Protein AF-A0A966UML3-F1 (afdb_monomer)

Secondary structure (DSSP, 8-state):
-EEEE-TTSS-EEEE-TT--EEETTEEEE-EEEE-SS-EE-GGG-TT-EEEESTTSSEEEEEEEETTEEEEEEEEEE-STT-EEEEEEEEEESS-EEEEES-S-SEESSPPPTT---SS---TT-EEEEE-TT-EEEEEE-

Nearest PDB structures (foldseek):
  5a2a-assembly1_A  TM=4.892E-01  e=8.161E-01  Anoxybacillus ayderensis
  6hq6-assembly1_A  TM=4.295E-01  e=1.765E+00  metagenome
  6mjb-assembly1_A  TM=4.287E-01  e=6.725E+00  Nakaseomyces glabratus
  7zn1-assembly1_B  TM=2.916E-01  e=8.698E+00  Gallus gallus

Sequence (141 aa):
MRAVGVRGGAWLGGVNAWGDVFVDGQERLRWFVAADDRWYRPSRETTVRQREVSGVPVIETRIKVPGGDAVQRVYGVADLGGAIVVEIYNDSTLPFAVAFDRGDIATMREPSPTGVQGIDLPAGSVVFPVGHHATMRAAIL

Foldseek 3Di:
DAWAADVVFPWIWDQDQQRQIGTPNHGDKFKWKADPPGIDGSVPAPQWDWDDPPPHSKIWIWGDDAQAIWIWIWHWDDDVRIKIKIKTFAGGPFKIKMKMLAQPWAWPDDFDPVADPDDDGHPRMTMDIAGHRGMIMIMDD

pLDDT: mean 93.73, std 7.37, range [66.06, 98.81]

Structure (mmCIF, N/CA/C/O backbone):
data_AF-A0A966UML3-F1
#
_entry.id   AF-A0A966UML3-F1
#
loop_
_atom_site.group_PDB
_atom_site.id
_atom_site.type_symbol
_atom_site.label_atom_id
_atom_site.label_alt_id
_atom_site.label_comp_id
_atom_site.label_asym_id
_atom_site.label_entity_id
_atom_site.label_seq_id
_atom_site.pdbx_PDB_ins_code
_atom_site.Cartn_x
_atom_site.Cartn_y
_atom_site.Cartn_z
_atom_site.occupancy
_atom_site.B_iso_or_equiv
_atom_site.auth_seq_id
_atom_site.auth_comp_id
_atom_site.auth_asym_id
_atom_site.auth_atom_id
_atom_site.pdbx_PDB_model_num
ATOM 1 N N . MET A 1 1 ? 2.965 -4.477 16.446 1.00 88.94 1 MET A N 1
ATOM 2 C CA . MET A 1 1 ? 1.845 -3.954 15.638 1.00 88.94 1 MET A CA 1
ATOM 3 C C . MET A 1 1 ? 1.531 -2.553 16.134 1.00 88.94 1 MET A C 1
ATOM 5 O O . MET A 1 1 ? 1.601 -2.345 17.340 1.00 88.94 1 MET A O 1
ATOM 9 N N . ARG A 1 2 ? 1.271 -1.602 15.237 1.00 92.81 2 ARG A N 1
ATOM 10 C CA . ARG A 1 2 ? 0.915 -0.212 15.558 1.00 92.81 2 ARG A CA 1
ATOM 11 C C . ARG A 1 2 ? -0.531 0.050 15.149 1.00 92.81 2 ARG A C 1
ATOM 13 O O . ARG A 1 2 ? -0.932 -0.410 14.086 1.00 92.81 2 ARG A O 1
ATOM 20 N N . ALA A 1 3 ? -1.299 0.742 15.982 1.00 90.38 3 ALA A N 1
ATOM 21 C CA . ALA A 1 3 ? -2.716 0.986 15.724 1.00 90.38 3 ALA A CA 1
ATOM 22 C C . ALA A 1 3 ? -2.928 2.142 14.733 1.00 90.38 3 ALA A C 1
ATOM 24 O O . ALA A 1 3 ? -2.217 3.145 14.780 1.00 90.38 3 ALA A O 1
ATOM 25 N N . VAL A 1 4 ? -3.937 2.003 13.875 1.00 91.06 4 VAL A N 1
ATOM 26 C CA . VAL A 1 4 ? -4.469 3.048 12.988 1.00 91.06 4 VAL A CA 1
ATOM 27 C C . VAL A 1 4 ? -5.994 3.022 13.054 1.00 91.06 4 VAL A C 1
ATOM 29 O O . VAL A 1 4 ? -6.584 1.986 13.350 1.00 91.06 4 VAL A O 1
ATOM 32 N N . GLY A 1 5 ? -6.654 4.144 12.787 1.00 83.50 5 GLY A N 1
ATOM 33 C CA . GLY A 1 5 ? -8.115 4.222 12.830 1.00 83.50 5 GLY A CA 1
ATOM 34 C C . GLY A 1 5 ? -8.612 5.517 13.456 1.00 83.50 5 GLY A C 1
ATOM 35 O O . GLY A 1 5 ? -7.828 6.391 13.833 1.00 83.50 5 GLY A O 1
ATOM 36 N N . VAL A 1 6 ? -9.932 5.635 13.568 1.00 76.31 6 VAL A N 1
ATOM 37 C CA . VAL A 1 6 ? -10.580 6.778 14.214 1.00 76.31 6 VAL A CA 1
ATOM 38 C C . VAL A 1 6 ? -10.777 6.451 15.690 1.00 76.31 6 VAL A C 1
ATOM 40 O O . VAL A 1 6 ? -11.443 5.478 16.038 1.00 76.31 6 VAL A O 1
ATOM 43 N N . ARG A 1 7 ? -10.202 7.263 16.584 1.00 69.75 7 ARG A N 1
ATOM 44 C CA . ARG A 1 7 ? -10.347 7.065 18.032 1.00 69.75 7 ARG A CA 1
ATOM 45 C C . ARG A 1 7 ? -11.828 7.129 18.427 1.00 69.75 7 ARG A C 1
ATOM 47 O O . ARG A 1 7 ? -12.482 8.134 18.175 1.00 69.75 7 ARG A O 1
ATOM 54 N N . GLY A 1 8 ? -12.330 6.072 19.067 1.00 68.81 8 GLY A N 1
ATOM 55 C CA . GLY A 1 8 ? -13.741 5.945 19.455 1.00 68.81 8 GLY A CA 1
ATOM 56 C C . GLY A 1 8 ? -14.673 5.454 18.339 1.00 68.81 8 GLY A C 1
ATOM 57 O O . GLY A 1 8 ? -15.852 5.242 18.603 1.00 68.81 8 GLY A O 1
ATOM 58 N N . GLY A 1 9 ? -14.161 5.251 17.121 1.00 67.00 9 GLY A N 1
ATOM 59 C CA . GLY A 1 9 ? -14.875 4.551 16.056 1.00 67.00 9 GLY A CA 1
ATOM 60 C C . GLY A 1 9 ? -14.825 3.033 16.245 1.00 67.00 9 GLY A C 1
ATOM 61 O O . GLY A 1 9 ? -13.952 2.514 16.939 1.00 67.00 9 GLY A O 1
ATOM 62 N N . ALA A 1 10 ? -15.755 2.322 15.603 1.00 66.06 10 ALA A N 1
ATOM 63 C CA . ALA A 1 10 ? -15.758 0.858 15.577 1.00 66.06 10 ALA A CA 1
ATOM 64 C C . ALA A 1 10 ? -14.584 0.285 14.759 1.00 66.06 10 ALA A C 1
ATOM 66 O O . ALA A 1 10 ? -14.164 -0.843 14.991 1.00 66.06 10 ALA A O 1
ATOM 67 N N . TRP A 1 11 ? -14.041 1.073 13.826 1.00 68.50 11 TRP A N 1
ATOM 68 C CA . TRP A 1 11 ? -13.001 0.642 12.900 1.00 68.50 11 TRP A CA 1
ATOM 69 C C . TRP A 1 11 ? -11.591 0.847 13.465 1.00 68.50 11 TRP A C 1
ATOM 71 O O . TRP A 1 11 ? -11.074 1.971 13.507 1.00 68.50 11 TRP A O 1
ATOM 81 N N . LEU A 1 12 ? -10.962 -0.256 13.882 1.00 77.06 12 LEU A N 1
ATOM 82 C CA . LEU A 1 12 ? -9.589 -0.298 14.382 1.00 77.06 12 LEU A CA 1
ATOM 83 C C . LEU A 1 12 ? -8.719 -1.179 13.477 1.00 77.06 12 LEU A C 1
ATOM 85 O O . LEU A 1 12 ? -8.922 -2.386 13.359 1.00 77.06 12 LEU A O 1
ATOM 89 N N . GLY A 1 13 ? -7.708 -0.563 12.872 1.00 89.62 13 GLY A N 1
ATOM 90 C CA . GLY A 1 13 ? -6.690 -1.244 12.088 1.00 89.62 13 GLY A CA 1
ATOM 91 C C . GLY A 1 13 ? -5.376 -1.413 12.840 1.00 89.62 13 GLY A C 1
ATOM 92 O O . GLY A 1 13 ? -5.069 -0.706 13.803 1.00 89.62 13 GLY A O 1
ATOM 93 N N . GLY A 1 14 ? -4.554 -2.329 12.348 1.00 93.62 14 GLY A N 1
ATOM 94 C CA . GLY A 1 14 ? -3.187 -2.536 12.798 1.00 93.62 14 GLY A CA 1
ATOM 95 C C . GLY A 1 14 ? -2.221 -2.556 11.624 1.00 93.62 14 GLY A C 1
ATOM 96 O O . GLY A 1 14 ? -2.548 -3.033 10.547 1.00 93.62 14 GLY A O 1
ATOM 97 N N . VAL A 1 15 ? -1.006 -2.070 11.841 1.00 97.31 15 VAL A N 1
ATOM 98 C CA . VAL A 1 15 ? 0.099 -2.168 10.885 1.00 97.31 15 VAL A CA 1
ATOM 99 C C . VAL A 1 15 ? 1.218 -2.961 11.544 1.00 97.31 15 VAL A C 1
ATOM 101 O O . VAL A 1 15 ? 1.635 -2.654 12.670 1.00 97.31 15 VAL A O 1
ATOM 104 N N . ASN A 1 16 ? 1.686 -4.032 10.905 1.00 97.56 16 ASN A N 1
ATOM 105 C CA . ASN A 1 16 ? 2.832 -4.786 11.419 1.00 97.56 16 ASN A CA 1
ATOM 106 C C . ASN A 1 16 ? 4.159 -4.042 11.136 1.00 97.56 16 ASN A C 1
ATOM 108 O O . ASN A 1 16 ? 4.163 -2.931 10.613 1.00 97.56 16 ASN A O 1
ATOM 112 N N . ALA A 1 17 ? 5.303 -4.633 11.496 1.00 97.38 17 ALA A N 1
ATOM 113 C CA . ALA A 1 17 ? 6.614 -4.001 11.292 1.00 97.38 17 ALA A CA 1
ATOM 114 C C . ALA A 1 17 ? 6.988 -3.793 9.807 1.00 97.38 17 ALA A C 1
ATOM 116 O O . ALA A 1 17 ? 7.877 -3.001 9.508 1.00 97.38 17 ALA A O 1
ATOM 117 N N . TRP A 1 18 ? 6.302 -4.484 8.893 1.00 98.19 18 TRP A N 1
ATOM 118 C CA . TRP A 1 18 ? 6.560 -4.508 7.453 1.00 98.19 18 TRP A CA 1
ATOM 119 C C . TRP A 1 18 ? 5.581 -3.651 6.651 1.00 98.19 18 TRP A C 1
ATOM 121 O O . TRP A 1 18 ? 5.733 -3.517 5.440 1.00 98.19 18 TRP A O 1
ATOM 131 N N . GLY A 1 19 ? 4.596 -3.042 7.314 1.00 97.94 19 GLY A N 1
ATOM 132 C CA . GLY A 1 19 ? 3.561 -2.265 6.642 1.00 97.94 19 GLY A CA 1
ATOM 133 C C . GLY A 1 19 ? 2.360 -3.089 6.172 1.00 97.94 19 GLY A C 1
ATOM 134 O O . GLY A 1 19 ? 1.497 -2.550 5.485 1.00 97.94 19 GLY A O 1
ATOM 135 N N . ASP A 1 20 ? 2.271 -4.372 6.530 1.00 98.25 20 ASP A N 1
ATOM 136 C CA . ASP A 1 20 ? 1.073 -5.158 6.230 1.00 98.25 20 ASP A CA 1
ATOM 137 C C . ASP A 1 20 ? -0.074 -4.687 7.130 1.00 98.25 20 ASP A C 1
ATOM 139 O O . ASP A 1 20 ? 0.122 -4.423 8.328 1.00 98.25 20 ASP A O 1
ATOM 143 N N . VAL A 1 21 ? -1.261 -4.566 6.540 1.00 97.69 21 VAL A N 1
ATOM 144 C CA . VAL A 1 21 ? -2.440 -3.983 7.181 1.00 97.69 21 VAL A CA 1
ATOM 145 C C . VAL A 1 21 ? -3.343 -5.081 7.712 1.00 97.69 21 VAL A C 1
ATOM 147 O O . VAL A 1 21 ? -3.662 -6.043 7.015 1.00 97.69 21 VAL A O 1
ATOM 150 N N . PHE A 1 22 ? -3.788 -4.898 8.947 1.00 95.38 22 PHE A N 1
ATOM 151 C CA . PHE A 1 22 ? -4.692 -5.771 9.672 1.00 95.38 22 PHE A CA 1
ATOM 152 C C . PHE A 1 22 ? -5.974 -5.016 10.012 1.00 95.38 22 PHE A C 1
ATOM 154 O O . PHE A 1 22 ? -5.916 -3.848 10.393 1.00 95.38 22 PHE A O 1
ATOM 161 N N . VAL A 1 23 ? -7.117 -5.691 9.924 1.00 90.94 23 VAL A N 1
ATOM 162 C CA . VAL A 1 23 ? -8.432 -5.198 10.369 1.00 90.94 23 VAL A CA 1
ATOM 163 C C . VAL A 1 23 ? -9.091 -6.316 11.153 1.00 90.94 23 VAL A C 1
ATOM 165 O O . VAL A 1 23 ? -9.076 -7.459 10.696 1.00 90.94 23 VAL A O 1
ATOM 168 N N . ASP A 1 24 ? -9.602 -6.006 12.343 1.00 86.75 24 ASP A N 1
ATOM 169 C CA . ASP A 1 24 ? -10.193 -6.989 13.264 1.00 86.75 24 ASP A CA 1
ATOM 170 C C . ASP A 1 24 ? -9.275 -8.198 13.531 1.00 86.75 24 ASP A C 1
ATOM 172 O O . ASP A 1 24 ? -9.701 -9.348 13.611 1.00 86.75 24 ASP A O 1
ATOM 176 N N . GLY A 1 25 ? -7.964 -7.940 13.617 1.00 85.88 25 GLY A N 1
ATOM 177 C CA . GLY A 1 25 ? -6.939 -8.963 13.849 1.00 85.88 25 GLY A CA 1
ATOM 178 C C . GLY A 1 25 ? -6.613 -9.850 12.642 1.00 85.88 25 GLY A C 1
ATOM 179 O O . GLY A 1 25 ? -5.706 -10.675 12.735 1.00 85.88 25 GLY A O 1
ATOM 180 N N . GLN A 1 26 ? -7.285 -9.669 11.504 1.00 92.19 26 GLN A N 1
ATOM 181 C CA . GLN A 1 26 ? -7.005 -10.397 10.267 1.00 92.19 26 GLN A CA 1
ATOM 182 C C . GLN A 1 26 ? -6.099 -9.581 9.352 1.00 92.19 26 GLN A C 1
ATOM 184 O O . GLN A 1 26 ? -6.334 -8.391 9.158 1.00 92.19 26 GLN A O 1
ATOM 189 N N . GLU A 1 27 ? -5.090 -10.217 8.754 1.00 95.62 27 GLU A N 1
ATOM 190 C CA . GLU A 1 27 ? -4.307 -9.595 7.685 1.00 95.62 27 GLU A CA 1
ATOM 191 C C . GLU A 1 27 ? -5.233 -9.328 6.496 1.00 95.62 27 GLU A C 1
ATOM 193 O O . GLU A 1 27 ? -5.883 -10.237 5.976 1.00 95.62 27 GLU A O 1
ATOM 198 N N . ARG A 1 28 ? -5.340 -8.062 6.104 1.00 96.00 28 ARG A N 1
ATOM 199 C CA . ARG A 1 28 ? -6.212 -7.628 5.016 1.00 96.00 28 ARG A CA 1
ATOM 200 C C . ARG A 1 28 ? -5.453 -7.208 3.777 1.00 96.00 28 ARG A C 1
ATOM 202 O O . ARG A 1 28 ? -6.078 -7.233 2.726 1.00 96.00 28 ARG A O 1
ATOM 209 N N . LEU A 1 29 ? -4.193 -6.789 3.889 1.00 97.69 29 LEU A N 1
ATOM 210 C CA . LEU A 1 29 ? -3.435 -6.279 2.748 1.00 97.69 29 LEU A CA 1
ATOM 211 C C . LEU A 1 29 ? -1.926 -6.396 2.968 1.00 97.69 29 LEU A C 1
ATOM 213 O O . LEU A 1 29 ? -1.400 -5.873 3.955 1.00 97.69 29 LEU A O 1
ATOM 217 N N . ARG A 1 30 ? -1.232 -6.989 1.998 1.00 98.31 30 ARG A N 1
ATOM 218 C CA . ARG A 1 30 ? 0.226 -6.907 1.840 1.00 98.31 30 ARG A CA 1
ATOM 219 C C . ARG A 1 30 ? 0.577 -6.044 0.637 1.00 98.31 30 ARG A C 1
ATOM 221 O O . ARG A 1 30 ? -0.209 -5.906 -0.299 1.00 98.31 30 ARG A O 1
ATOM 228 N N . TRP A 1 31 ? 1.779 -5.478 0.655 1.00 98.56 31 TRP A N 1
ATOM 229 C CA . TRP A 1 31 ? 2.277 -4.608 -0.408 1.00 98.56 31 TRP A CA 1
ATOM 230 C C . TRP A 1 31 ? 3.657 -5.052 -0.897 1.00 98.56 31 TRP A C 1
ATOM 232 O O . TRP A 1 31 ? 4.468 -5.587 -0.140 1.00 98.56 31 TRP A O 1
ATOM 242 N N . PHE A 1 32 ? 3.912 -4.839 -2.184 1.00 98.62 32 PHE A N 1
ATOM 243 C CA . PHE A 1 32 ? 5.132 -5.255 -2.875 1.00 98.62 32 PHE A CA 1
ATOM 244 C C . PHE A 1 32 ? 5.545 -4.168 -3.854 1.00 98.62 32 PHE A C 1
ATOM 246 O O . PHE A 1 32 ? 4.681 -3.523 -4.442 1.00 98.62 32 PHE A O 1
ATOM 253 N N . VAL A 1 33 ? 6.842 -3.979 -4.072 1.00 98.62 33 VAL A N 1
ATOM 254 C CA . VAL A 1 33 ? 7.340 -2.957 -5.004 1.00 98.62 33 VAL A CA 1
ATOM 255 C C . VAL A 1 33 ? 8.182 -3.615 -6.083 1.00 98.62 33 VAL A C 1
ATOM 257 O O . VAL A 1 33 ? 9.135 -4.314 -5.764 1.00 98.62 33 VAL A O 1
ATOM 260 N N . ALA A 1 34 ? 7.844 -3.397 -7.349 1.00 98.19 34 ALA A N 1
ATOM 261 C CA . ALA A 1 34 ? 8.689 -3.746 -8.483 1.00 98.19 34 ALA A CA 1
ATOM 262 C C . ALA A 1 34 ? 9.485 -2.515 -8.899 1.00 98.19 34 ALA A C 1
ATOM 264 O O . ALA A 1 34 ? 8.908 -1.556 -9.415 1.00 98.19 34 ALA A O 1
ATOM 265 N N . ALA A 1 35 ? 10.792 -2.548 -8.668 1.00 96.31 35 ALA A N 1
ATOM 266 C CA . ALA A 1 35 ? 11.713 -1.565 -9.220 1.00 96.31 35 ALA A CA 1
ATOM 267 C C . ALA A 1 35 ? 12.515 -2.184 -10.376 1.00 96.31 35 ALA A C 1
ATOM 269 O O . ALA A 1 35 ? 12.251 -3.313 -10.785 1.00 96.31 35 ALA A O 1
ATOM 270 N N . ASP A 1 36 ? 13.474 -1.428 -10.905 1.00 91.56 36 ASP A N 1
ATOM 271 C CA . ASP A 1 36 ? 14.238 -1.780 -12.110 1.00 91.56 36 ASP A CA 1
ATOM 272 C C . ASP A 1 36 ? 15.025 -3.101 -11.987 1.00 91.56 36 ASP A C 1
ATOM 274 O O . ASP A 1 36 ? 15.241 -3.803 -12.969 1.00 91.56 36 ASP A O 1
ATOM 278 N N . ASP A 1 37 ? 15.435 -3.472 -10.773 1.00 93.75 37 ASP A N 1
ATOM 279 C CA . ASP A 1 37 ? 16.259 -4.655 -10.524 1.00 93.75 37 ASP A CA 1
ATOM 280 C C . ASP A 1 37 ? 15.451 -5.902 -10.138 1.00 93.75 37 ASP A C 1
ATOM 282 O O . ASP A 1 37 ? 15.767 -7.008 -10.583 1.00 93.75 37 ASP A O 1
ATOM 286 N N . ARG A 1 38 ? 14.434 -5.754 -9.277 1.00 96.44 38 ARG A N 1
ATOM 287 C CA . ARG A 1 38 ? 13.633 -6.872 -8.757 1.00 96.44 38 ARG A CA 1
ATOM 288 C C . ARG A 1 38 ? 12.331 -6.431 -8.089 1.00 96.44 38 ARG A C 1
ATOM 290 O O . ARG A 1 38 ? 12.061 -5.253 -7.860 1.00 96.44 38 ARG A O 1
ATOM 297 N N . TRP A 1 39 ? 11.575 -7.438 -7.657 1.00 98.31 39 TRP A N 1
ATOM 298 C CA . TRP A 1 39 ? 10.524 -7.282 -6.661 1.00 98.31 39 TRP A CA 1
ATOM 299 C C . TRP A 1 39 ? 11.083 -7.210 -5.234 1.00 98.31 39 TRP A C 1
ATOM 301 O O . TRP A 1 39 ? 11.949 -7.992 -4.825 1.00 98.31 39 TRP A O 1
ATOM 311 N N . TYR A 1 40 ? 10.520 -6.294 -4.458 1.00 98.44 40 TYR A N 1
ATOM 312 C CA . TYR A 1 40 ? 10.778 -6.071 -3.045 1.00 98.44 40 TYR A CA 1
ATOM 313 C C . TYR A 1 40 ? 9.559 -6.509 -2.248 1.00 98.44 40 TYR A C 1
ATOM 315 O O . TYR A 1 40 ? 8.440 -6.048 -2.490 1.00 98.44 40 TYR A O 1
ATOM 323 N N . ARG A 1 41 ? 9.789 -7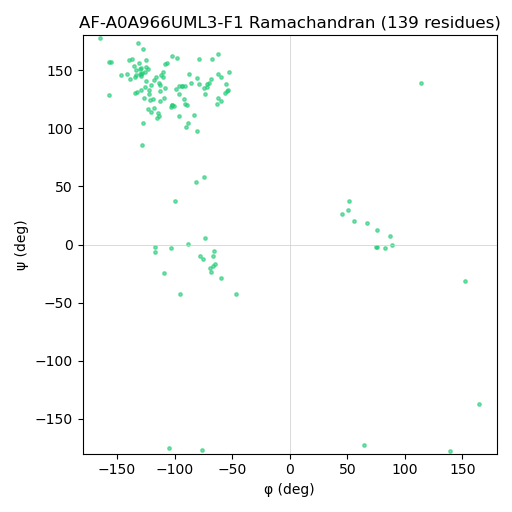.390 -1.272 1.00 97.94 41 ARG A N 1
ATOM 324 C CA . ARG A 1 41 ? 8.772 -7.809 -0.306 1.00 97.94 41 ARG A CA 1
ATOM 325 C C . ARG A 1 41 ? 9.203 -7.294 1.061 1.00 97.94 41 ARG A C 1
ATOM 327 O O . ARG A 1 41 ? 10.147 -7.867 1.600 1.00 97.94 41 ARG A O 1
ATOM 334 N N . PRO A 1 42 ? 8.512 -6.309 1.659 1.00 98.12 42 PRO A N 1
ATOM 335 C CA . PRO A 1 42 ? 8.925 -5.668 2.909 1.00 98.12 42 PRO A CA 1
ATOM 336 C C . PRO A 1 42 ? 9.350 -6.649 4.009 1.00 98.12 42 PRO A C 1
ATOM 338 O O . PRO A 1 42 ? 10.402 -6.481 4.609 1.00 98.12 42 PRO A O 1
ATOM 341 N N . SER A 1 43 ? 8.620 -7.752 4.197 1.00 97.44 43 SER A N 1
ATOM 342 C CA . SER A 1 43 ? 8.943 -8.777 5.202 1.00 97.44 43 SER A CA 1
ATOM 343 C C . SER A 1 43 ? 10.258 -9.548 4.968 1.00 97.44 43 SER A C 1
ATOM 345 O O . SER A 1 43 ? 10.605 -10.414 5.768 1.00 97.44 43 SER A O 1
ATOM 347 N N . ARG A 1 44 ? 10.941 -9.327 3.841 1.00 97.31 44 ARG A N 1
ATOM 348 C CA . ARG A 1 44 ? 12.231 -9.929 3.467 1.00 97.31 44 ARG A CA 1
ATOM 349 C C . ARG A 1 44 ? 13.342 -8.888 3.319 1.00 97.31 44 ARG A C 1
ATOM 351 O O . ARG A 1 44 ? 14.480 -9.264 3.060 1.00 97.31 44 ARG A O 1
ATOM 358 N N . GLU A 1 45 ? 13.031 -7.605 3.483 1.00 97.62 45 GLU A N 1
ATOM 359 C CA . GLU A 1 45 ? 14.005 -6.532 3.323 1.00 97.62 45 GLU A CA 1
ATOM 360 C C . GLU A 1 45 ? 14.587 -6.127 4.679 1.00 97.62 45 GLU A C 1
ATOM 362 O O . GLU A 1 45 ? 13.869 -5.786 5.615 1.00 97.62 45 GLU A O 1
ATOM 367 N N . THR A 1 46 ? 15.912 -6.073 4.786 1.00 97.19 46 THR A N 1
ATOM 368 C CA . THR A 1 46 ? 16.586 -5.550 5.989 1.00 97.19 46 THR A CA 1
ATOM 369 C C . THR A 1 46 ? 16.528 -4.026 6.079 1.00 97.19 46 THR A C 1
ATOM 371 O O . THR A 1 46 ? 16.843 -3.443 7.113 1.00 97.19 46 THR A O 1
ATOM 374 N N . THR A 1 47 ? 16.126 -3.365 4.992 1.00 97.62 47 THR A N 1
ATOM 375 C CA . THR A 1 47 ? 16.085 -1.907 4.880 1.00 97.62 47 THR A CA 1
ATOM 376 C C . THR A 1 47 ? 14.771 -1.304 5.361 1.00 97.62 47 THR A C 1
ATOM 378 O O . THR A 1 47 ? 14.638 -0.080 5.304 1.00 97.62 47 THR A O 1
ATOM 381 N N . VAL A 1 48 ? 13.813 -2.112 5.835 1.00 98.56 48 VAL A N 1
ATOM 382 C CA . VAL A 1 48 ? 12.530 -1.593 6.318 1.00 98.56 48 VAL A CA 1
ATOM 383 C C . VAL A 1 48 ? 12.747 -0.674 7.515 1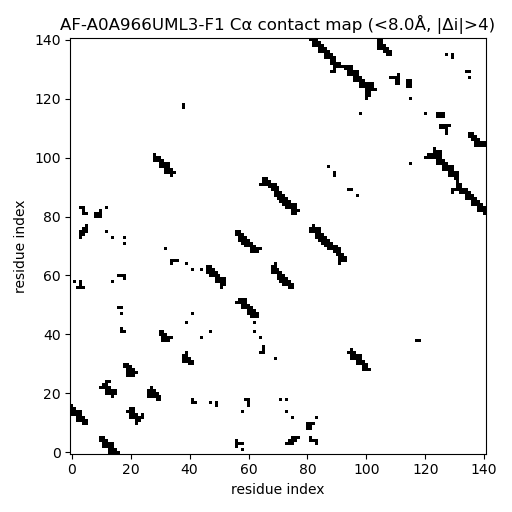.00 98.56 48 VAL A C 1
ATOM 385 O O . VAL A 1 48 ? 13.359 -1.044 8.515 1.00 98.56 48 VAL A O 1
ATOM 388 N N . ARG A 1 49 ? 12.215 0.543 7.415 1.00 98.00 49 ARG A N 1
ATOM 389 C CA . ARG A 1 49 ? 12.236 1.548 8.480 1.00 98.00 49 ARG A CA 1
ATOM 390 C C . ARG A 1 49 ? 10.814 2.016 8.721 1.00 98.00 49 ARG A C 1
ATOM 392 O O . ARG A 1 49 ? 10.153 2.447 7.781 1.00 98.00 49 ARG A O 1
ATOM 399 N N . GLN A 1 50 ? 10.349 1.958 9.967 1.00 97.25 50 GLN A N 1
ATOM 400 C CA . GLN A 1 50 ? 8.986 2.349 10.314 1.00 97.25 50 GLN A CA 1
ATOM 401 C C . GLN A 1 50 ? 8.963 3.395 11.424 1.00 97.25 50 GLN A C 1
ATOM 403 O O . GLN A 1 50 ? 9.642 3.257 12.444 1.00 97.25 50 GLN A O 1
ATOM 408 N N . ARG A 1 51 ? 8.126 4.416 11.249 1.00 95.56 51 ARG A N 1
ATOM 409 C CA . ARG A 1 51 ? 7.879 5.449 12.254 1.00 95.56 51 ARG A CA 1
ATOM 410 C C . ARG A 1 51 ? 6.404 5.815 12.319 1.00 95.56 51 ARG A C 1
ATOM 412 O O . ARG A 1 51 ? 5.656 5.629 11.367 1.00 95.56 51 ARG A O 1
ATOM 419 N N . GLU A 1 52 ? 6.020 6.383 13.448 1.00 94.50 52 GLU A N 1
ATOM 420 C CA . GLU A 1 52 ? 4.769 7.122 13.563 1.00 94.50 52 GLU A CA 1
ATOM 421 C C . GLU A 1 52 ? 5.024 8.563 13.120 1.00 94.50 52 GLU A C 1
ATOM 423 O O . GLU A 1 52 ? 6.088 9.132 13.399 1.00 94.50 52 GLU A O 1
ATOM 428 N N . VAL A 1 53 ? 4.094 9.141 12.371 1.00 93.38 53 VAL A N 1
ATOM 429 C CA . VAL A 1 53 ? 4.243 10.501 11.855 1.00 93.38 53 VAL A CA 1
ATOM 430 C C . VAL A 1 53 ? 3.681 11.478 12.880 1.00 93.38 53 VAL A C 1
ATOM 432 O O . VAL A 1 53 ? 2.504 11.425 13.197 1.00 93.38 53 VAL A O 1
ATOM 435 N N . SER A 1 54 ? 4.520 12.387 13.384 1.00 83.69 54 SER A N 1
ATOM 436 C CA . SER A 1 54 ? 4.111 13.579 14.151 1.00 83.69 54 SER A CA 1
ATOM 437 C C . SER A 1 54 ? 3.145 13.338 15.328 1.00 83.69 54 SER A C 1
ATOM 439 O O . SER A 1 54 ? 2.347 14.214 15.647 1.00 83.69 54 SER A O 1
ATOM 441 N N . GLY A 1 55 ? 3.204 12.164 15.970 1.00 78.00 55 GLY A N 1
ATOM 442 C CA . GLY A 1 55 ? 2.337 11.807 17.103 1.00 78.00 55 GLY A CA 1
ATOM 443 C C . GLY A 1 55 ? 0.852 11.647 16.751 1.00 78.00 55 GLY A C 1
ATOM 444 O O . GLY A 1 55 ? 0.002 11.733 17.636 1.00 78.00 55 GLY A O 1
ATOM 445 N N . VAL A 1 56 ? 0.532 11.470 15.466 1.00 84.50 56 VAL A N 1
ATOM 446 C CA . VAL A 1 56 ? -0.807 11.117 14.979 1.00 84.50 56 VAL A CA 1
ATOM 4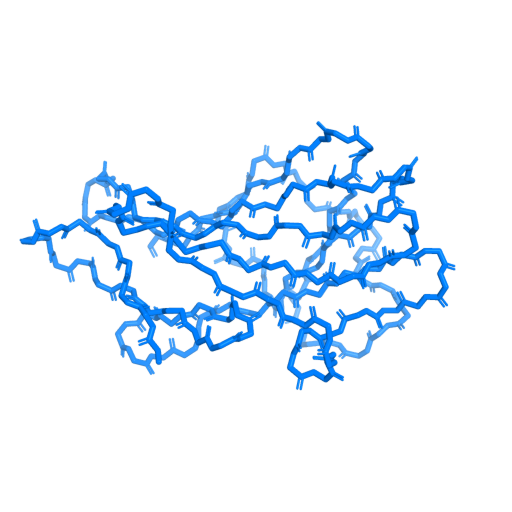47 C C . VAL A 1 56 ? -0.818 9.649 14.531 1.00 84.50 56 VAL A C 1
ATOM 449 O O . VAL A 1 56 ? 0.242 9.137 14.169 1.00 84.50 56 VAL A O 1
ATOM 452 N N . PRO A 1 57 ? -1.983 8.962 14.507 1.00 88.44 57 PRO A N 1
ATOM 453 C CA . PRO A 1 57 ? -2.095 7.538 14.154 1.00 88.44 57 PRO A CA 1
ATOM 454 C C . PRO A 1 57 ? -1.926 7.294 12.641 1.00 88.44 57 PRO A C 1
ATOM 456 O O . PRO A 1 57 ? -2.806 6.768 11.958 1.00 88.44 57 PRO A O 1
ATOM 459 N N . VAL A 1 58 ? -0.775 7.713 12.123 1.00 93.88 58 VAL A N 1
ATOM 460 C CA . VAL A 1 58 ? -0.303 7.572 10.752 1.00 93.88 58 VAL A CA 1
ATOM 461 C C . VAL A 1 58 ? 1.030 6.845 10.823 1.00 93.88 58 VAL A C 1
ATOM 463 O O . VAL A 1 58 ? 2.004 7.346 11.394 1.00 93.88 58 VAL A O 1
ATOM 466 N N . ILE A 1 59 ? 1.082 5.657 10.238 1.00 97.38 59 ILE A N 1
ATOM 467 C CA . ILE A 1 59 ? 2.278 4.820 10.247 1.00 97.38 59 ILE A CA 1
ATOM 468 C C . ILE A 1 59 ? 2.967 4.938 8.897 1.00 97.38 59 ILE A C 1
ATOM 470 O O . ILE A 1 59 ? 2.372 4.615 7.875 1.00 97.38 59 ILE A O 1
ATOM 474 N N . GLU A 1 60 ? 4.215 5.405 8.896 1.00 98.44 60 GLU A N 1
ATOM 475 C CA . GLU A 1 60 ? 5.059 5.476 7.705 1.00 98.44 60 GLU A CA 1
ATOM 476 C C . GLU A 1 60 ? 6.044 4.303 7.708 1.00 98.44 60 GLU A C 1
ATOM 478 O O . GLU A 1 60 ? 6.872 4.197 8.617 1.00 98.44 60 GLU A O 1
ATOM 483 N N . THR A 1 61 ? 5.973 3.451 6.686 1.00 98.69 61 THR A N 1
ATOM 484 C CA . THR A 1 61 ? 6.905 2.345 6.439 1.00 98.69 61 THR A CA 1
ATOM 485 C C . THR A 1 61 ? 7.688 2.646 5.165 1.00 98.69 61 THR A C 1
ATOM 487 O O . THR A 1 61 ? 7.104 2.862 4.110 1.00 98.69 61 THR A O 1
ATOM 490 N N . ARG A 1 62 ? 9.017 2.668 5.242 1.00 98.69 62 ARG A N 1
ATOM 491 C CA . ARG A 1 62 ? 9.909 2.909 4.102 1.00 98.69 62 ARG A CA 1
ATOM 492 C C . ARG A 1 62 ? 10.709 1.660 3.788 1.00 98.69 62 ARG A C 1
ATOM 494 O O . ARG A 1 62 ? 11.226 1.034 4.713 1.00 98.69 62 ARG A O 1
ATOM 501 N N . ILE A 1 63 ? 10.878 1.360 2.506 1.00 98.38 63 ILE A N 1
ATOM 502 C CA . ILE A 1 63 ? 11.820 0.343 2.027 1.00 98.38 63 ILE A CA 1
ATOM 503 C C . ILE A 1 63 ? 12.767 0.959 1.002 1.00 98.38 63 ILE A C 1
ATOM 505 O O . ILE A 1 63 ? 12.349 1.776 0.180 1.00 98.38 63 ILE A O 1
ATOM 509 N N . LYS A 1 64 ? 14.045 0.570 1.057 1.00 98.31 64 LYS A N 1
ATOM 510 C CA . LYS A 1 64 ? 15.048 1.041 0.098 1.00 98.31 64 LYS A CA 1
ATOM 511 C C . LYS A 1 64 ? 14.829 0.355 -1.248 1.00 98.31 64 LYS A C 1
ATOM 513 O O . LYS A 1 64 ? 14.786 -0.870 -1.294 1.00 98.31 64 LYS A O 1
ATOM 518 N N . VAL A 1 65 ? 14.763 1.148 -2.312 1.00 98.12 65 VAL A N 1
ATOM 519 C CA . VAL A 1 65 ? 14.727 0.708 -3.718 1.00 98.12 65 VAL A CA 1
ATOM 520 C C . VAL A 1 65 ? 15.837 1.435 -4.501 1.00 98.12 65 VAL A C 1
ATOM 522 O O . VAL A 1 65 ? 16.440 2.378 -3.959 1.00 98.12 65 VAL A O 1
ATOM 525 N N . PRO A 1 66 ? 16.165 1.041 -5.746 1.00 97.69 66 PRO A N 1
ATOM 526 C CA . PRO A 1 66 ? 17.127 1.776 -6.559 1.00 97.69 66 PRO A CA 1
ATOM 527 C C . PRO A 1 66 ? 16.734 3.254 -6.661 1.00 97.69 66 PRO A C 1
ATOM 529 O O . PRO A 1 66 ? 15.573 3.595 -6.865 1.00 97.69 66 PRO A O 1
ATOM 532 N N . GLY A 1 67 ? 17.701 4.147 -6.454 1.00 96.94 67 GLY A N 1
ATOM 533 C CA . GLY A 1 67 ? 17.474 5.591 -6.553 1.00 96.94 67 GLY A CA 1
ATOM 534 C C . GLY A 1 67 ? 16.730 6.251 -5.384 1.00 96.94 67 GLY A C 1
ATOM 535 O O . GLY A 1 67 ? 16.591 7.468 -5.398 1.00 96.94 67 GLY A O 1
ATOM 536 N N . GLY A 1 68 ? 16.276 5.527 -4.351 1.00 98.12 68 GLY A N 1
ATOM 537 C CA . GLY A 1 68 ? 15.582 6.169 -3.223 1.00 98.12 68 GLY A CA 1
ATOM 538 C C . GLY A 1 68 ? 14.810 5.215 -2.327 1.00 98.12 68 GLY A C 1
ATOM 539 O O . GLY A 1 68 ? 15.353 4.175 -1.958 1.00 98.12 68 GLY A O 1
ATOM 540 N N . ASP A 1 69 ? 13.599 5.598 -1.93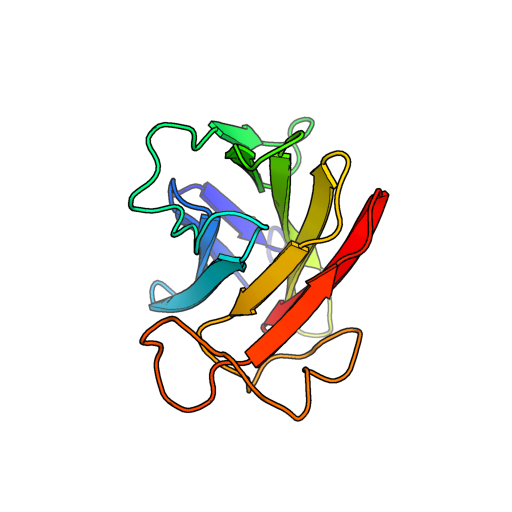3 1.00 98.69 69 ASP A N 1
ATOM 541 C CA . ASP A 1 69 ? 12.708 4.801 -1.089 1.00 98.69 69 ASP A CA 1
ATOM 542 C C . ASP A 1 69 ? 11.307 4.679 -1.709 1.00 98.69 69 ASP A C 1
ATOM 544 O O . ASP A 1 69 ? 10.770 5.625 -2.286 1.00 98.69 69 ASP A O 1
ATOM 548 N N . ALA A 1 70 ? 10.674 3.525 -1.508 1.00 98.69 70 ALA A N 1
ATOM 549 C CA . ALA A 1 70 ? 9.224 3.415 -1.597 1.00 98.69 70 ALA A CA 1
ATOM 550 C C . ALA A 1 70 ? 8.636 3.647 -0.201 1.00 98.69 70 ALA A C 1
ATOM 552 O O . ALA A 1 70 ? 9.030 2.992 0.772 1.00 98.69 70 ALA A O 1
ATOM 553 N N . VAL A 1 71 ? 7.720 4.607 -0.093 1.00 98.81 71 VAL A N 1
ATOM 554 C CA . VAL A 1 71 ? 7.179 5.078 1.185 1.00 98.81 71 VAL A CA 1
ATOM 555 C C . VAL A 1 71 ? 5.703 4.726 1.269 1.00 98.81 71 VAL A C 1
ATOM 557 O O . VAL A 1 71 ? 4.886 5.289 0.548 1.00 98.81 71 VAL A O 1
ATOM 560 N N . GLN A 1 72 ? 5.349 3.830 2.181 1.00 98.81 72 GLN A N 1
ATOM 561 C CA . GLN A 1 72 ? 3.969 3.547 2.541 1.00 98.81 72 GLN A CA 1
ATOM 562 C C . GLN A 1 72 ? 3.542 4.438 3.711 1.00 98.81 72 GLN A C 1
ATOM 564 O O . GLN A 1 72 ? 4.275 4.555 4.694 1.00 98.81 72 GLN A O 1
ATOM 569 N N . ARG A 1 73 ? 2.342 5.017 3.649 1.00 98.25 73 ARG A N 1
ATOM 570 C CA . ARG A 1 73 ? 1.651 5.596 4.807 1.00 98.25 73 ARG A CA 1
ATOM 571 C C . ARG A 1 73 ? 0.303 4.929 4.997 1.00 98.25 73 ARG A C 1
ATOM 573 O O . ARG A 1 73 ? -0.455 4.800 4.044 1.00 98.25 73 ARG A O 1
ATOM 580 N N . VAL A 1 74 ? 0.004 4.537 6.228 1.00 97.75 74 VAL A N 1
ATOM 581 C CA . VAL A 1 74 ? -1.270 3.912 6.588 1.00 97.75 74 VAL A CA 1
ATOM 582 C C . VAL A 1 74 ? -1.945 4.730 7.674 1.00 97.75 74 VAL A C 1
ATOM 584 O O . VAL A 1 74 ? -1.313 5.057 8.681 1.00 97.75 74 VAL A O 1
ATOM 587 N N . TYR A 1 75 ? -3.213 5.068 7.467 1.00 94.38 75 TYR A N 1
ATOM 588 C CA . TYR A 1 75 ? -3.990 5.889 8.393 1.00 94.38 75 TYR A CA 1
ATOM 589 C C . TYR A 1 75 ? -5.491 5.637 8.257 1.00 94.38 75 TYR A C 1
ATOM 591 O O . TYR A 1 75 ? -5.970 5.176 7.223 1.00 94.38 75 TYR A O 1
ATOM 599 N N . GLY A 1 76 ? -6.236 5.938 9.321 1.00 91.69 76 GLY A N 1
ATOM 600 C CA . GLY A 1 76 ? -7.695 5.864 9.319 1.00 91.69 76 GLY A CA 1
ATOM 601 C C . GLY A 1 76 ? -8.341 7.162 8.834 1.00 91.69 76 GLY A C 1
ATOM 602 O O . GLY A 1 76 ? -7.837 8.247 9.122 1.00 91.69 76 GLY A O 1
ATOM 603 N N . VAL A 1 77 ? -9.482 7.058 8.155 1.00 89.25 77 VAL A N 1
ATOM 604 C CA . VAL A 1 77 ? -10.363 8.189 7.826 1.00 89.25 77 VAL A CA 1
ATOM 605 C C . VAL A 1 77 ? -11.783 7.910 8.310 1.00 89.25 77 VAL A C 1
ATOM 607 O O . VAL A 1 77 ? -12.213 6.759 8.370 1.00 89.25 77 VAL A O 1
ATOM 610 N N . ALA A 1 78 ? -12.511 8.962 8.681 1.00 83.75 78 ALA A N 1
ATOM 611 C CA . ALA A 1 78 ? -13.916 8.856 9.056 1.00 83.75 78 ALA A CA 1
ATOM 612 C C . ALA A 1 78 ? -14.780 8.798 7.786 1.00 83.75 78 ALA A C 1
ATOM 614 O O . ALA A 1 78 ? -15.069 9.832 7.192 1.00 83.75 78 ALA A O 1
ATOM 615 N N . ASP A 1 79 ? -15.164 7.590 7.378 1.00 80.69 79 ASP A N 1
ATOM 616 C CA . ASP A 1 79 ? -16.007 7.324 6.207 1.00 80.69 79 ASP A CA 1
ATOM 617 C C . ASP A 1 79 ? -17.183 6.425 6.611 1.00 80.69 79 ASP A C 1
ATOM 619 O O . ASP A 1 79 ? -17.057 5.207 6.607 1.00 80.69 79 ASP A O 1
ATOM 623 N N . LEU A 1 80 ? -18.276 7.026 7.108 1.00 74.12 80 LEU A N 1
ATOM 624 C CA . LEU A 1 80 ? -19.548 6.358 7.474 1.00 74.12 80 LEU A CA 1
ATOM 625 C C . LEU A 1 80 ? -19.438 5.043 8.290 1.00 74.12 80 LEU A C 1
ATOM 627 O O . LEU A 1 80 ? -20.334 4.207 8.260 1.00 74.12 80 LEU A O 1
ATOM 631 N N . GLY A 1 81 ? -18.358 4.868 9.049 1.00 67.38 81 GLY A N 1
ATOM 632 C CA . GLY A 1 81 ? -17.997 3.595 9.684 1.00 67.38 81 GLY A CA 1
ATOM 633 C C . GLY A 1 81 ? -16.490 3.478 9.894 1.00 67.38 81 GLY A C 1
ATOM 634 O O . GLY A 1 81 ? -16.057 2.990 10.934 1.00 67.38 81 GLY A O 1
ATOM 635 N N . GLY A 1 82 ? -15.714 4.084 8.990 1.00 82.25 82 GLY A N 1
ATOM 636 C CA . GLY A 1 82 ? -14.260 4.187 9.053 1.00 82.25 82 GLY A CA 1
ATOM 637 C C . GLY A 1 82 ? -13.598 3.398 7.929 1.00 82.25 82 GLY A C 1
ATOM 638 O O . GLY A 1 82 ? -14.016 2.292 7.631 1.00 82.25 82 GLY A O 1
ATOM 639 N N . ALA A 1 83 ? -12.553 3.961 7.328 1.00 90.31 83 ALA A N 1
ATOM 640 C CA . ALA A 1 83 ? -11.756 3.284 6.309 1.00 90.31 83 ALA A CA 1
ATOM 641 C C . ALA A 1 83 ? -10.270 3.375 6.654 1.00 90.31 83 ALA A C 1
ATOM 643 O O . ALA A 1 83 ? -9.828 4.336 7.293 1.00 90.31 83 ALA A O 1
ATOM 644 N N . ILE A 1 84 ? -9.482 2.392 6.215 1.00 93.50 84 ILE A N 1
ATOM 645 C CA . ILE A 1 84 ? -8.018 2.456 6.293 1.00 93.50 84 ILE A CA 1
ATOM 646 C C . ILE A 1 84 ? -7.478 2.773 4.914 1.00 93.50 84 ILE A C 1
ATOM 648 O O . ILE A 1 84 ? -7.642 1.992 3.981 1.00 93.50 84 ILE A O 1
ATOM 652 N N . VAL A 1 85 ? -6.793 3.903 4.810 1.00 95.81 85 VAL A N 1
ATOM 653 C CA . VAL A 1 85 ? -6.115 4.327 3.592 1.00 95.81 85 VAL A CA 1
ATOM 654 C C . VAL A 1 85 ? -4.670 3.858 3.636 1.00 95.81 85 VAL A C 1
ATOM 656 O O . VAL A 1 85 ? -3.983 4.000 4.649 1.00 95.81 85 VAL A O 1
ATOM 659 N N . VAL A 1 86 ? -4.212 3.328 2.507 1.00 98.06 86 VAL A N 1
ATOM 660 C CA . VAL A 1 86 ? -2.823 2.981 2.230 1.00 98.06 86 VAL A CA 1
ATOM 661 C C . VAL A 1 86 ? -2.340 3.865 1.090 1.00 98.06 86 VAL A C 1
ATOM 663 O O . VAL A 1 86 ? -2.756 3.728 -0.061 1.00 98.06 86 VAL A O 1
ATOM 666 N N . GLU A 1 87 ? -1.464 4.801 1.425 1.00 98.38 87 GLU A N 1
ATOM 667 C CA . GLU A 1 87 ? -0.739 5.641 0.482 1.00 98.38 87 GLU A CA 1
ATOM 668 C C . GLU A 1 87 ? 0.612 5.022 0.152 1.00 98.38 87 GLU A C 1
ATOM 670 O O . GLU A 1 87 ? 1.340 4.615 1.052 1.00 98.38 87 GLU A O 1
ATOM 675 N N . ILE A 1 88 ? 0.975 5.029 -1.126 1.00 98.75 88 ILE A N 1
ATOM 676 C CA . ILE A 1 88 ? 2.299 4.661 -1.619 1.00 98.75 88 ILE A CA 1
ATOM 677 C C . ILE A 1 88 ? 2.863 5.863 -2.357 1.00 98.75 88 ILE A C 1
ATOM 679 O O . ILE A 1 88 ? 2.337 6.257 -3.396 1.00 98.75 88 ILE A O 1
ATOM 683 N N . TYR A 1 89 ? 3.926 6.441 -1.817 1.00 98.75 89 TYR A N 1
ATOM 684 C CA . TYR A 1 89 ? 4.654 7.554 -2.402 1.00 98.75 89 TYR A CA 1
ATOM 685 C C . TYR A 1 89 ? 6.010 7.080 -2.926 1.00 98.75 89 TYR A C 1
ATOM 687 O O . TYR A 1 89 ? 6.734 6.343 -2.247 1.00 98.75 89 TYR A O 1
ATOM 695 N N . ASN A 1 90 ? 6.345 7.512 -4.139 1.00 98.62 90 ASN A N 1
ATOM 696 C CA . ASN A 1 90 ? 7.636 7.243 -4.749 1.00 98.62 90 ASN A CA 1
ATOM 697 C C . ASN A 1 90 ? 8.639 8.353 -4.402 1.00 98.62 90 ASN A C 1
ATOM 699 O O . ASN A 1 90 ? 8.637 9.418 -5.020 1.00 98.62 90 ASN A O 1
ATOM 703 N N . ASP A 1 91 ? 9.504 8.065 -3.427 1.00 98.62 91 ASP A N 1
ATOM 704 C CA . ASP A 1 91 ? 10.630 8.903 -2.993 1.00 98.62 91 ASP A CA 1
ATOM 705 C C . ASP A 1 91 ? 11.948 8.397 -3.612 1.00 98.62 91 ASP A C 1
ATOM 707 O O . ASP A 1 91 ? 12.988 8.323 -2.953 1.00 98.62 91 ASP A O 1
ATOM 711 N N . SER A 1 92 ? 11.893 7.940 -4.864 1.00 98.19 92 SER A N 1
ATOM 712 C CA . SER A 1 92 ? 13.034 7.440 -5.631 1.00 98.19 92 SER A CA 1
ATOM 713 C C . SER A 1 92 ? 13.112 8.089 -6.998 1.00 98.19 92 SER A C 1
ATOM 715 O O . SER A 1 92 ? 12.094 8.432 -7.581 1.00 98.19 92 SER A O 1
ATOM 717 N N . THR A 1 93 ? 14.318 8.211 -7.545 1.00 97.31 93 THR A N 1
ATOM 718 C CA . THR A 1 93 ? 14.560 8.927 -8.806 1.00 97.31 93 THR A CA 1
ATOM 719 C C . THR A 1 93 ? 13.946 8.279 -10.053 1.00 97.31 93 THR A C 1
ATOM 721 O O . THR A 1 93 ? 13.974 8.889 -11.120 1.00 97.31 93 THR A O 1
ATOM 724 N N . LEU A 1 94 ? 13.436 7.046 -9.956 1.00 96.88 94 LEU A N 1
ATOM 725 C CA . LEU A 1 94 ? 12.876 6.277 -11.070 1.00 96.88 94 LEU A CA 1
ATOM 726 C C . LEU A 1 94 ? 11.425 5.868 -10.776 1.00 96.88 94 LEU A C 1
ATOM 728 O O . LEU A 1 94 ? 11.051 5.693 -9.615 1.00 96.88 94 LEU A O 1
ATOM 732 N N . PRO A 1 95 ? 10.574 5.704 -11.804 1.00 97.56 95 PRO A N 1
ATOM 733 C CA . PRO A 1 95 ? 9.264 5.100 -11.610 1.00 97.56 95 PRO A CA 1
ATOM 734 C C . PRO A 1 95 ? 9.408 3.652 -11.123 1.00 97.56 95 PRO A C 1
ATOM 736 O O . PRO A 1 95 ? 10.313 2.931 -11.535 1.00 97.56 95 PRO A O 1
ATOM 739 N N . PHE A 1 96 ? 8.471 3.216 -10.289 1.00 98.06 96 PHE A N 1
ATOM 740 C CA . PHE A 1 96 ? 8.320 1.814 -9.900 1.00 98.06 96 PHE A CA 1
ATOM 741 C C . PHE A 1 96 ? 6.855 1.401 -10.030 1.00 98.06 96 PHE A C 1
ATOM 743 O O . PHE A 1 96 ? 5.984 2.240 -10.267 1.00 98.06 96 PHE A O 1
ATOM 750 N N . ALA A 1 97 ? 6.555 0.121 -9.840 1.00 98.12 97 ALA A N 1
ATOM 751 C CA . ALA A 1 97 ? 5.185 -0.339 -9.652 1.00 98.12 97 ALA A CA 1
ATOM 752 C C . ALA A 1 97 ? 4.971 -0.840 -8.222 1.00 98.12 97 ALA A C 1
ATOM 754 O O . ALA A 1 97 ? 5.876 -1.409 -7.616 1.00 98.12 97 ALA A O 1
ATOM 755 N N . VAL A 1 98 ? 3.776 -0.634 -7.676 1.00 98.50 98 VAL A N 1
ATOM 756 C CA . VAL A 1 98 ? 3.363 -1.224 -6.400 1.00 98.50 98 VAL A CA 1
ATOM 757 C C . VAL A 1 98 ? 2.256 -2.233 -6.643 1.00 98.50 98 VAL A C 1
ATOM 759 O 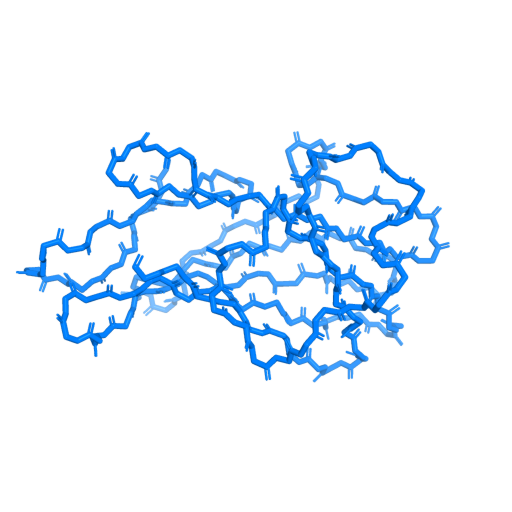O . VAL A 1 98 ? 1.304 -1.937 -7.363 1.00 98.50 98 VAL A O 1
ATOM 762 N N . ALA A 1 99 ? 2.381 -3.418 -6.055 1.00 98.56 99 ALA A N 1
ATOM 763 C CA . ALA A 1 99 ? 1.338 -4.428 -6.057 1.00 98.56 99 ALA A CA 1
ATOM 764 C C . ALA A 1 99 ? 0.721 -4.600 -4.671 1.00 98.56 99 ALA A C 1
ATOM 766 O O . ALA A 1 99 ? 1.401 -4.472 -3.650 1.00 98.56 99 ALA A O 1
ATOM 767 N N . PHE A 1 100 ? -0.561 -4.940 -4.676 1.00 98.50 100 PHE A N 1
ATOM 768 C CA . PHE A 1 100 ? -1.312 -5.406 -3.521 1.00 98.50 100 PHE A CA 1
ATOM 769 C C . PHE A 1 100 ? -1.755 -6.848 -3.769 1.00 98.50 100 PHE A C 1
ATOM 771 O O . PHE A 1 100 ? -2.085 -7.206 -4.901 1.00 98.50 100 PHE A O 1
ATOM 778 N N . ASP A 1 101 ? -1.774 -7.674 -2.724 1.00 97.75 101 ASP A N 1
ATOM 779 C CA . ASP A 1 101 ? -2.091 -9.111 -2.814 1.00 97.75 101 ASP A CA 1
ATOM 780 C C . ASP A 1 101 ? -3.576 -9.435 -3.055 1.00 97.75 101 ASP A C 1
ATOM 782 O O . ASP A 1 101 ? -3.968 -10.603 -3.050 1.00 97.75 101 ASP A O 1
ATOM 786 N N . ARG A 1 102 ? -4.405 -8.410 -3.267 1.00 96.75 102 ARG A N 1
ATOM 787 C CA . ARG A 1 102 ? -5.841 -8.509 -3.538 1.00 96.75 102 ARG A CA 1
ATOM 788 C C . ARG A 1 102 ? -6.353 -7.268 -4.264 1.00 96.75 102 ARG A C 1
ATOM 790 O O . ARG A 1 102 ? -5.766 -6.195 -4.132 1.00 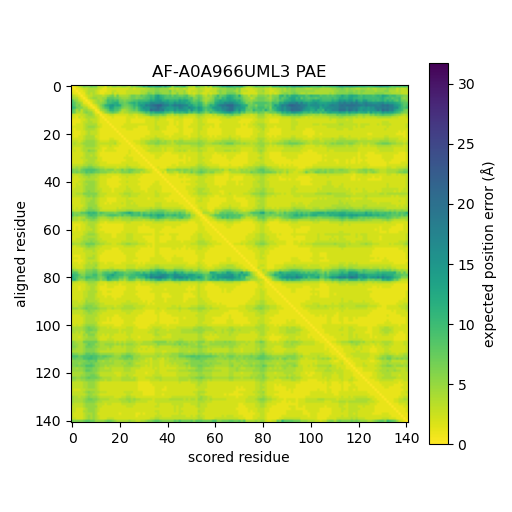96.75 102 ARG A O 1
ATOM 797 N N . GLY A 1 103 ? -7.469 -7.412 -4.973 1.00 95.56 103 GLY A N 1
ATOM 798 C CA . GLY A 1 103 ? -8.062 -6.371 -5.819 1.00 95.56 103 GLY A CA 1
ATOM 799 C C . GLY A 1 103 ? -9.451 -5.906 -5.385 1.00 95.56 103 GLY A C 1
ATOM 800 O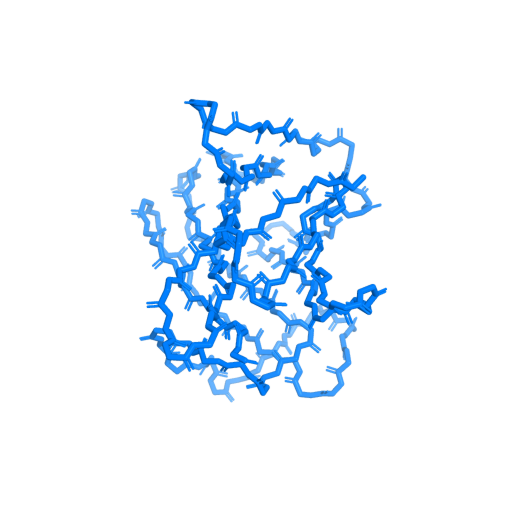 O . GLY A 1 103 ? -9.969 -4.944 -5.937 1.00 95.56 103 GLY A O 1
ATOM 801 N N . ASP A 1 104 ? -10.054 -6.546 -4.386 1.00 95.56 104 ASP A N 1
ATOM 802 C CA . ASP A 1 104 ? -11.314 -6.146 -3.752 1.00 95.56 104 ASP A CA 1
ATOM 803 C C . ASP A 1 104 ? -11.082 -5.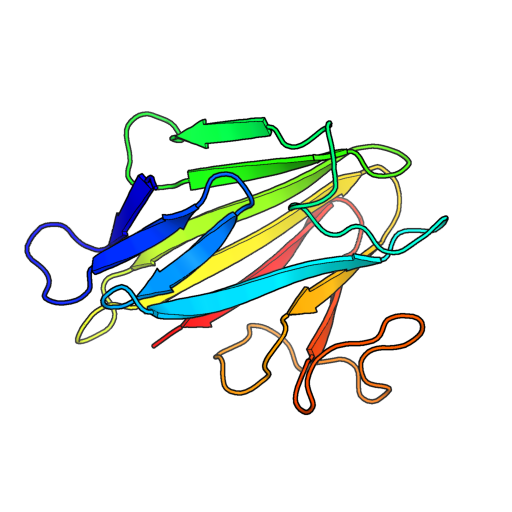047 -2.698 1.00 95.56 104 ASP A C 1
ATOM 805 O O . ASP A 1 104 ? -11.451 -5.160 -1.530 1.00 95.56 104 ASP A O 1
ATOM 809 N N . ILE A 1 105 ? -10.424 -3.977 -3.140 1.00 95.75 105 ILE A N 1
ATOM 810 C CA . ILE A 1 105 ? -10.112 -2.764 -2.381 1.00 95.75 105 ILE A CA 1
ATOM 811 C C . ILE A 1 105 ? -10.454 -1.546 -3.238 1.00 95.75 105 ILE A C 1
ATOM 813 O O . ILE A 1 105 ? -10.367 -1.592 -4.465 1.00 95.75 105 ILE A O 1
ATOM 817 N N . ALA A 1 106 ? -10.824 -0.434 -2.606 1.00 95.94 106 ALA A N 1
ATOM 818 C CA . ALA A 1 106 ? -11.047 0.809 -3.333 1.00 95.94 106 ALA A CA 1
ATOM 819 C C . ALA A 1 106 ? -9.698 1.408 -3.749 1.00 95.94 106 ALA A C 1
ATOM 821 O O . ALA A 1 106 ? -8.776 1.481 -2.938 1.00 95.94 106 ALA A O 1
ATOM 822 N N . THR A 1 107 ? -9.560 1.864 -4.993 1.00 96.69 107 THR A N 1
ATOM 823 C CA . THR A 1 107 ? -8.299 2.419 -5.506 1.00 96.69 107 THR A CA 1
ATOM 824 C C . THR A 1 107 ? -8.524 3.729 -6.249 1.00 96.69 107 THR A C 1
ATOM 826 O O . THR A 1 107 ? -9.537 3.930 -6.908 1.00 96.69 107 THR A O 1
ATOM 829 N N . MET A 1 108 ? -7.560 4.650 -6.154 1.00 94.19 108 MET A N 1
ATOM 830 C CA . MET A 1 108 ? -7.644 5.964 -6.815 1.00 94.19 108 MET A CA 1
ATOM 831 C C . MET A 1 108 ? -7.546 5.878 -8.349 1.00 94.19 108 MET A C 1
ATOM 833 O O . MET A 1 108 ? -7.904 6.816 -9.058 1.00 94.19 108 MET A O 1
ATOM 837 N N . ARG A 1 109 ? -6.995 4.778 -8.863 1.00 93.62 109 ARG A N 1
ATOM 838 C CA . ARG A 1 109 ? -6.786 4.510 -10.287 1.00 93.62 109 ARG A CA 1
ATOM 839 C C . ARG A 1 109 ? -7.182 3.072 -10.582 1.00 93.62 109 ARG A C 1
ATOM 841 O O . ARG A 1 109 ? -7.186 2.245 -9.668 1.00 93.62 109 ARG A O 1
ATOM 848 N N . GLU A 1 110 ? -7.457 2.780 -11.845 1.00 95.62 110 GLU A N 1
ATOM 849 C CA . GLU A 1 110 ? -7.604 1.402 -12.307 1.00 95.62 110 GLU A CA 1
ATOM 850 C C . GLU A 1 110 ? -6.252 0.669 -12.254 1.00 95.62 110 GLU A C 1
ATOM 852 O O . GLU A 1 110 ? -5.205 1.286 -12.502 1.00 95.62 110 GLU A O 1
ATOM 857 N N . PRO A 1 111 ? -6.245 -0.625 -11.890 1.00 96.62 111 PRO A N 1
ATOM 858 C CA . PRO A 1 111 ? -5.035 -1.434 -11.909 1.00 96.62 111 PRO A CA 1
ATOM 859 C C . PRO A 1 111 ? -4.552 -1.667 -13.338 1.00 96.62 111 PRO A C 1
ATOM 861 O O . PRO A 1 111 ? -5.317 -1.566 -14.296 1.00 96.62 111 PRO A O 1
ATOM 864 N N . SER A 1 112 ? -3.271 -2.009 -13.488 1.00 95.69 112 SER A N 1
ATOM 865 C CA . SER A 1 112 ? -2.726 -2.350 -14.803 1.00 95.69 112 SER A CA 1
ATOM 866 C C . SER A 1 112 ? -3.524 -3.500 -15.437 1.00 95.69 112 SER A C 1
ATOM 868 O O . SER A 1 112 ? -3.663 -4.550 -14.799 1.00 95.69 112 SER A O 1
ATOM 870 N N . PRO A 1 113 ? -3.976 -3.379 -16.700 1.00 93.00 113 PR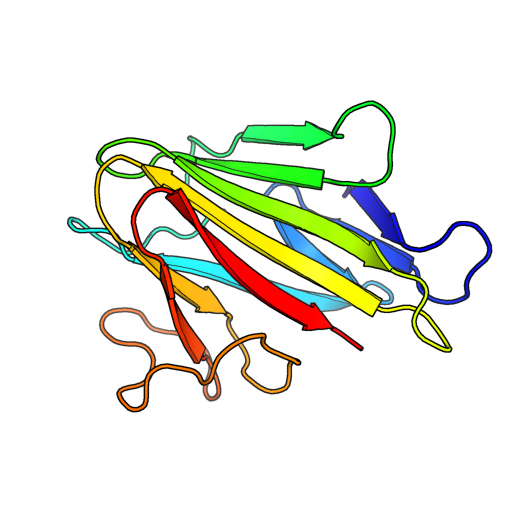O A N 1
ATOM 871 C CA . PRO A 1 113 ? -4.735 -4.432 -17.377 1.00 93.00 113 PRO A CA 1
ATOM 872 C C . PRO A 1 113 ? -3.897 -5.690 -17.643 1.00 93.00 113 PRO A C 1
ATOM 874 O O . PRO A 1 113 ? -4.441 -6.767 -17.856 1.00 93.00 113 PRO A O 1
ATOM 877 N N . THR A 1 114 ? -2.567 -5.574 -17.610 1.00 91.81 114 THR A N 1
ATOM 878 C CA . THR A 1 114 ? -1.646 -6.713 -17.739 1.00 91.81 114 THR A CA 1
ATOM 879 C C . THR A 1 114 ? -1.524 -7.534 -16.454 1.00 91.81 114 THR A C 1
ATOM 881 O O . THR A 1 114 ? -0.888 -8.586 -16.467 1.00 91.81 114 THR A O 1
ATOM 884 N N . GLY A 1 115 ? -2.066 -7.044 -15.333 1.00 91.06 115 GLY A N 1
ATOM 885 C CA . GLY A 1 115 ? -1.898 -7.655 -14.017 1.00 91.06 115 GLY A CA 1
ATOM 886 C C . GLY A 1 115 ? -0.449 -7.651 -13.515 1.00 91.06 115 GLY A C 1
ATOM 887 O O . GLY A 1 115 ? 0.444 -7.036 -14.107 1.00 91.06 115 GLY A O 1
ATOM 888 N N . VAL A 1 116 ? -0.229 -8.335 -12.390 1.00 94.25 116 VAL A N 1
ATOM 889 C CA . VAL A 1 116 ? 1.096 -8.520 -11.778 1.00 94.25 116 VAL A CA 1
ATOM 890 C C . VAL A 1 116 ? 1.930 -9.491 -12.618 1.00 94.25 116 VAL A C 1
ATOM 892 O O . VAL A 1 116 ? 1.437 -10.542 -13.015 1.00 94.25 116 VAL A O 1
ATOM 895 N N . GLN A 1 117 ? 3.201 -9.163 -12.858 1.00 93.12 117 GLN A N 1
ATOM 896 C CA . GLN A 1 117 ? 4.136 -9.986 -13.631 1.00 93.12 117 GLN A CA 1
ATOM 897 C C . GLN A 1 117 ? 5.452 -10.182 -12.865 1.00 93.12 117 GLN A C 1
ATOM 899 O O . GLN A 1 117 ? 5.906 -9.283 -12.160 1.00 93.12 117 GLN A O 1
ATOM 904 N N . GLY A 1 118 ? 6.098 -11.341 -13.023 1.00 93.00 118 GLY A N 1
ATOM 905 C CA . GLY A 1 118 ? 7.447 -11.587 -12.485 1.00 93.00 118 GLY A CA 1
ATOM 906 C C . GLY A 1 118 ? 7.538 -11.850 -10.974 1.00 93.00 118 GLY A C 1
ATOM 907 O O . GLY A 1 118 ? 8.639 -11.849 -10.428 1.00 93.00 118 GLY A O 1
ATOM 908 N N . ILE A 1 119 ? 6.412 -12.087 -10.296 1.00 96.12 119 ILE A N 1
ATOM 909 C CA . ILE A 1 119 ? 6.336 -12.549 -8.903 1.00 96.12 119 ILE A CA 1
ATOM 910 C C . ILE A 1 119 ? 5.113 -13.458 -8.734 1.00 96.12 119 ILE A C 1
ATOM 912 O O . ILE A 1 119 ? 4.088 -13.240 -9.377 1.00 96.12 119 ILE A O 1
ATOM 916 N N . ASP A 1 120 ? 5.222 -14.470 -7.873 1.00 95.44 120 ASP A N 1
ATOM 917 C CA . ASP A 1 120 ? 4.091 -15.309 -7.473 1.00 95.44 120 ASP A CA 1
ATOM 918 C C . ASP A 1 120 ? 3.302 -14.617 -6.352 1.00 95.44 120 ASP A C 1
ATOM 920 O O . ASP A 1 120 ? 3.814 -14.433 -5.240 1.00 95.44 120 ASP A O 1
ATOM 924 N N . LEU A 1 121 ? 2.079 -14.189 -6.665 1.00 95.50 121 LEU A N 1
ATOM 925 C CA . LEU A 1 121 ? 1.136 -13.567 -5.737 1.00 95.50 121 LEU A CA 1
ATOM 926 C C . LEU A 1 121 ? -0.241 -14.237 -5.858 1.00 95.50 121 LEU A C 1
ATOM 928 O O . LEU A 1 121 ? -0.560 -14.791 -6.912 1.00 95.50 121 LEU A O 1
ATOM 932 N N . PRO A 1 122 ? -1.083 -14.166 -4.809 1.00 96.00 122 PRO A N 1
ATOM 933 C CA . PRO A 1 122 ? -2.432 -14.718 -4.851 1.00 96.00 122 PRO A CA 1
ATOM 934 C C . PRO A 1 122 ? -3.245 -14.222 -6.052 1.00 96.00 122 PRO A C 1
ATOM 936 O O . PRO A 1 122 ? -3.111 -13.076 -6.495 1.00 96.00 122 PRO A O 1
ATOM 939 N N . ALA A 1 123 ? -4.141 -15.075 -6.550 1.00 93.75 123 ALA A N 1
ATOM 940 C CA . ALA A 1 123 ? -5.099 -14.680 -7.575 1.00 93.75 123 ALA A CA 1
ATOM 941 C C . ALA A 1 123 ? -5.921 -13.465 -7.108 1.00 93.75 123 ALA A C 1
ATOM 943 O O . ALA A 1 123 ? -6.335 -13.391 -5.953 1.00 93.75 123 ALA A O 1
ATOM 944 N N . GLY A 1 124 ? -6.150 -12.513 -8.015 1.00 94.56 124 GLY A N 1
ATOM 945 C CA . GLY A 1 124 ? -6.811 -11.245 -7.695 1.00 94.56 124 GLY A CA 1
ATOM 946 C C . GLY A 1 124 ? -5.866 -10.133 -7.233 1.00 94.56 124 GLY A C 1
ATOM 947 O O . GLY A 1 124 ? -6.336 -9.026 -6.999 1.00 94.56 124 GLY A O 1
ATOM 948 N N . SER A 1 125 ? -4.556 -10.384 -7.141 1.00 98.00 125 SER A N 1
ATOM 949 C CA . SER A 1 125 ? -3.565 -9.327 -6.912 1.00 98.00 125 SER A CA 1
ATOM 950 C C . SER A 1 125 ? -3.582 -8.279 -8.026 1.00 98.00 125 SER A C 1
ATOM 952 O O . SER A 1 125 ? -3.741 -8.595 -9.207 1.00 98.00 125 SER A O 1
ATOM 954 N N . VAL A 1 126 ? -3.361 -7.023 -7.649 1.00 98.19 126 VAL A N 1
ATOM 955 C CA . VAL A 1 126 ? -3.388 -5.865 -8.553 1.00 98.19 126 VAL A CA 1
ATOM 956 C C . VAL A 1 126 ? -2.081 -5.091 -8.473 1.00 98.19 126 VAL A C 1
ATOM 958 O O . VAL A 1 126 ? -1.411 -5.105 -7.444 1.00 98.19 126 VAL A O 1
ATOM 961 N N . VAL A 1 127 ? -1.715 -4.394 -9.551 1.00 98.44 127 VAL A N 1
ATOM 962 C CA . VAL A 1 127 ? -0.486 -3.591 -9.631 1.00 98.44 127 VAL A CA 1
ATOM 963 C C . VAL A 1 127 ? -0.758 -2.225 -10.242 1.00 98.44 127 VAL A C 1
ATOM 965 O O . VAL A 1 127 ? -1.568 -2.093 -11.161 1.00 98.44 127 VAL A O 1
ATOM 968 N N . PHE A 1 128 ? -0.048 -1.215 -9.748 1.00 98.19 128 PHE A N 1
ATOM 969 C CA . PHE A 1 128 ? -0.186 0.176 -10.157 1.00 98.19 128 PHE A CA 1
ATOM 970 C C . PHE A 1 128 ? 1.187 0.790 -10.433 1.00 98.19 128 PHE A C 1
ATOM 972 O O . PHE A 1 128 ? 2.073 0.685 -9.580 1.00 98.19 128 PHE A O 1
ATOM 979 N N . PRO A 1 129 ? 1.384 1.467 -11.577 1.00 97.38 129 PRO A N 1
ATOM 980 C CA . PRO A 1 129 ? 2.583 2.262 -11.794 1.00 97.38 129 PRO A CA 1
ATOM 981 C C . PRO A 1 129 ? 2.568 3.505 -10.892 1.00 97.38 129 PRO A C 1
ATOM 983 O O . PRO A 1 129 ? 1.544 4.176 -10.744 1.00 97.38 129 PRO A O 1
ATOM 986 N N . VAL A 1 130 ? 3.723 3.842 -10.323 1.00 98.06 130 VAL A N 1
ATOM 987 C CA . VAL A 1 130 ? 3.936 5.026 -9.487 1.00 98.06 130 VAL A CA 1
ATOM 988 C C . VAL A 1 130 ? 5.134 5.801 -10.034 1.00 98.06 130 VAL A C 1
ATOM 990 O O . VAL A 1 130 ? 6.292 5.410 -9.875 1.00 98.06 130 VAL A O 1
ATOM 993 N N . GLY A 1 131 ? 4.848 6.915 -10.712 1.00 97.81 131 GLY A N 1
ATOM 994 C CA . GLY A 1 131 ? 5.877 7.818 -11.234 1.00 97.81 131 GLY A CA 1
ATOM 995 C C . GLY A 1 131 ? 6.734 8.448 -10.130 1.00 97.81 131 GLY A C 1
ATOM 996 O O . GLY A 1 131 ? 6.352 8.446 -8.963 1.00 97.81 131 GLY A O 1
ATOM 997 N N . HIS A 1 132 ? 7.883 9.011 -10.502 1.00 96.81 132 HIS A N 1
ATOM 998 C CA . HIS A 1 132 ? 8.745 9.771 -9.590 1.00 96.81 132 HIS A CA 1
ATOM 999 C C . HIS A 1 132 ? 7.963 10.908 -8.910 1.00 96.81 132 HIS A C 1
ATOM 1001 O O . HIS A 1 132 ? 7.246 11.642 -9.592 1.00 96.81 132 HIS A O 1
ATOM 1007 N N . HIS A 1 133 ? 8.078 11.039 -7.582 1.00 96.81 133 HIS A N 1
ATOM 1008 C CA . HIS A 1 133 ? 7.308 11.989 -6.766 1.00 96.81 133 HIS A CA 1
ATOM 1009 C C . HIS A 1 133 ? 5.777 11.869 -6.911 1.00 96.81 133 HIS A C 1
ATOM 1011 O O . HIS A 1 133 ? 5.044 12.802 -6.578 1.00 96.81 133 HIS A O 1
ATOM 1017 N N . ALA A 1 134 ? 5.266 10.731 -7.392 1.00 98.06 134 ALA A N 1
ATOM 1018 C CA . ALA A 1 134 ? 3.836 10.470 -7.475 1.00 98.06 134 ALA A CA 1
ATOM 1019 C C . ALA A 1 134 ? 3.345 9.631 -6.289 1.00 98.06 134 ALA A C 1
ATOM 1021 O O . ALA A 1 134 ? 4.108 8.914 -5.636 1.00 98.06 134 ALA A O 1
ATOM 1022 N N . THR A 1 135 ? 2.033 9.694 -6.060 1.00 98.25 135 THR A N 1
ATOM 1023 C CA . THR A 1 135 ? 1.342 8.923 -5.025 1.00 98.25 135 THR A CA 1
ATOM 1024 C C . THR A 1 135 ? 0.267 8.034 -5.643 1.00 98.25 135 THR A C 1
ATOM 1026 O O . THR A 1 135 ? -0.505 8.480 -6.496 1.00 98.25 135 THR A O 1
ATOM 1029 N N . MET A 1 136 ? 0.178 6.795 -5.163 1.00 98.06 136 MET A N 1
ATOM 1030 C CA . MET A 1 136 ? -0.948 5.882 -5.358 1.00 98.06 136 MET A CA 1
ATOM 1031 C C . MET A 1 136 ? -1.688 5.686 -4.030 1.00 98.06 136 MET A C 1
ATOM 1033 O O . MET A 1 136 ? -1.066 5.659 -2.971 1.00 98.06 136 MET A O 1
ATOM 1037 N N . ARG A 1 137 ? -3.017 5.556 -4.077 1.00 98.12 137 ARG A N 1
ATOM 1038 C CA . ARG A 1 137 ? -3.873 5.367 -2.896 1.00 98.12 137 ARG A CA 1
ATOM 1039 C C . ARG A 1 137 ? -4.802 4.184 -3.086 1.00 98.12 137 ARG A C 1
ATOM 1041 O O . ARG A 1 137 ? -5.475 4.099 -4.115 1.00 98.12 137 ARG A O 1
ATOM 1048 N N . ALA A 1 138 ? -4.871 3.343 -2.066 1.00 97.81 138 ALA A N 1
ATOM 1049 C CA . ALA A 1 138 ? -5.892 2.324 -1.899 1.00 97.81 138 ALA A CA 1
ATOM 1050 C C . ALA A 1 138 ? -6.586 2.493 -0.541 1.00 97.81 138 ALA A C 1
ATOM 1052 O O . ALA A 1 138 ? -6.024 3.105 0.368 1.00 97.81 138 ALA A O 1
ATOM 1053 N N . ALA A 1 139 ? -7.793 1.960 -0.400 1.00 95.75 139 ALA A N 1
ATOM 1054 C CA . ALA A 1 139 ? -8.533 1.958 0.848 1.00 95.75 139 ALA A CA 1
ATOM 1055 C C . ALA A 1 139 ? -9.232 0.616 1.086 1.00 95.75 139 ALA A C 1
ATOM 1057 O O . ALA A 1 139 ? -9.748 -0.013 0.160 1.00 95.75 139 ALA A O 1
ATOM 1058 N N . ILE A 1 140 ? -9.237 0.208 2.352 1.00 93.69 140 ILE A N 1
ATOM 1059 C CA . ILE A 1 140 ? -10.012 -0.912 2.879 1.00 93.69 140 ILE A CA 1
ATOM 1060 C C . ILE A 1 140 ? -11.210 -0.298 3.603 1.00 93.69 140 ILE A C 1
ATOM 1062 O O . ILE A 1 140 ? -11.009 0.505 4.523 1.00 93.69 140 ILE A O 1
ATOM 1066 N N . LEU A 1 141 ? -12.407 -0.654 3.138 1.00 87.75 141 LEU A N 1
ATOM 1067 C CA . LEU A 1 141 ? -13.707 -0.208 3.645 1.00 87.75 141 LEU A CA 1
ATOM 1068 C C . LEU A 1 141 ? -14.355 -1.278 4.528 1.00 87.75 141 LEU A C 1
ATOM 1070 O O . LEU A 1 141 ? -13.957 -2.462 4.394 1.00 87.75 141 LEU A O 1
#

Radius of gyration: 14.23 Å; Cα contacts (8 Å, |Δi|>4): 357; chains: 1; bounding box: 37×29×37 Å

Solvent-accessible surface area (backbone atoms only — not comparable to full-atom values): 7733 Å² total; per-residue (Å²): 113,45,68,26,37,46,91,94,49,88,36,56,32,34,30,44,89,54,57,34,34,24,46,87,89,38,84,72,45,47,64,34,38,39,47,96,88,48,79,44,48,43,88,78,46,90,59,55,45,68,47,70,48,92,91,45,54,32,42,36,31,33,37,71,48,82,70,36,30,46,35,37,36,36,31,37,43,92,53,100,64,35,28,41,38,41,37,40,34,30,60,17,78,51,60,34,33,44,32,33,56,51,55,98,51,51,58,81,63,82,57,48,91,82,46,67,75,98,67,96,66,54,85,57,33,30,24,40,82,31,46,54,77,27,74,46,47,36,32,49,116

Mean predicted aligned error: 3.43 Å